Protein AF-A0A7W1PF15-F1 (afdb_monomer)

Sequence (115 aa):
MTSIVVRPASGGAVTITGPLAREIARAAGADLWVSGVRGQPGLEARAYAVRSVDGEPAVDGVLARDGDRIVLVTPAGRRTITQPLQALRGMIGARVWLVGPLDGTIASYGVLREP

Secondary structure (DSSP, 8-state):
---EEE--TTSS-EEEESTTHHHHHH-TTEEEEEEEEE-SSSEEEEEEEEEEETTEEEEEEEEEEETTEEEEEETTEEEEESB--HHHHTTTT-EEEEES-TTSB--EEEEEE--

Solvent-accessible surface area (backbone atoms only — not comparable to full-atom values): 6482 Å² total; per-residue (Å²): 138,66,75,44,79,44,71,52,95,90,58,65,79,44,34,32,28,58,85,48,25,63,34,57,64,54,43,72,70,44,45,68,50,75,45,59,51,83,54,90,90,26,34,36,44,75,45,70,48,51,51,23,44,83,86,41,65,31,51,45,28,33,32,38,76,56,88,95,42,48,25,38,42,34,98,94,43,78,41,64,38,70,52,68,56,77,72,59,72,81,33,54,57,13,28,32,39,37,27,58,48,48,81,38,67,62,74,46,72,50,66,40,37,76,94

Foldseek 3Di:
DAWDWDADPVGDTAIEDEPLNQLVVQLPQFDKDFDADADPPHGDTPDMFTQDGVPAGKGKAAWADDPPWIWGQDPVGTHTQCDDDPVSVQQHRWIKMFGDDSNDDTPDMTTSGGD

pLDDT: mean 89.63, std 9.19, range [53.0, 97.88]

Nearest PDB structures (foldseek):
  5oaf-assembly1_D  TM=6.135E-01  e=1.386E+00  Homo sapiens
  7x0q-assembly1_A  TM=6.877E-01  e=2.921E+00  Acetivibrio thermocellus
  7x0q-assembly1_B  TM=6.134E-01  e=2.071E+00  Acetivibrio thermocellus
  7dm0-assembly1_B  TM=2.471E-01  e=7.308E+00  Staphylococcus aureus

Radius of gyration: 14.92 Å; Cα contacts (8 Å, |Δi|>4): 241; chains: 1; bounding box: 34×26×46 Å

Structure (mmCIF, N/CA/C/O backbone):
data_AF-A0A7W1PF15-F1
#
_entry.id   AF-A0A7W1PF15-F1
#
loop_
_atom_site.group_PDB
_atom_site.id
_atom_site.type_symbol
_atom_site.label_atom_id
_atom_site.label_alt_id
_atom_site.label_comp_id
_atom_site.label_asym_id
_atom_site.label_entity_id
_atom_site.label_seq_id
_atom_site.pdbx_PDB_ins_code
_atom_site.Cartn_x
_atom_site.Cartn_y
_atom_site.Cartn_z
_atom_site.occupancy
_atom_site.B_iso_or_equiv
_atom_site.auth_seq_id
_atom_site.auth_comp_id
_atom_site.auth_asym_id
_atom_site.auth_atom_id
_atom_site.pdbx_PDB_model_num
ATOM 1 N N . MET A 1 1 ? 14.626 -16.765 -8.141 1.00 53.00 1 MET A N 1
ATOM 2 C CA . MET A 1 1 ? 14.628 -15.369 -8.627 1.00 53.00 1 MET A CA 1
ATOM 3 C C . MET A 1 1 ? 13.206 -15.038 -9.053 1.00 53.00 1 MET A C 1
ATOM 5 O O . MET A 1 1 ? 12.712 -15.690 -9.962 1.00 53.00 1 MET A O 1
ATOM 9 N N . THR A 1 2 ? 12.507 -14.147 -8.345 1.00 58.66 2 THR A N 1
ATOM 10 C CA . THR A 1 2 ? 11.113 -13.789 -8.671 1.00 58.66 2 THR A CA 1
ATOM 11 C C . THR A 1 2 ? 11.120 -12.623 -9.651 1.00 58.66 2 THR A C 1
ATOM 13 O O . THR A 1 2 ? 11.750 -11.605 -9.381 1.00 58.66 2 THR A O 1
ATOM 16 N N . SER A 1 3 ? 10.444 -12.787 -10.784 1.00 55.47 3 SER A N 1
ATOM 17 C CA . SER A 1 3 ? 10.338 -11.797 -11.854 1.00 55.47 3 SER A CA 1
ATOM 18 C C . SER A 1 3 ? 8.861 -11.574 -12.147 1.00 55.47 3 SER A C 1
ATOM 20 O O . SER A 1 3 ? 8.123 -12.548 -12.291 1.00 55.47 3 SER A O 1
ATOM 22 N N . ILE A 1 4 ? 8.428 -10.317 -12.219 1.00 71.06 4 ILE A N 1
ATOM 23 C CA . ILE A 1 4 ? 7.030 -9.959 -12.494 1.00 71.06 4 ILE A CA 1
ATOM 24 C C . ILE A 1 4 ? 6.983 -9.141 -13.760 1.00 71.06 4 ILE A C 1
ATOM 26 O O . ILE A 1 4 ? 7.766 -8.210 -13.921 1.00 71.06 4 ILE A O 1
ATOM 30 N N . VAL A 1 5 ? 6.039 -9.464 -14.632 1.00 69.25 5 VAL A N 1
ATOM 31 C CA . VAL A 1 5 ? 5.759 -8.660 -15.813 1.00 69.25 5 VAL A CA 1
ATOM 32 C C . VAL A 1 5 ? 4.619 -7.707 -15.487 1.00 69.25 5 VAL A C 1
ATOM 34 O O . VAL A 1 5 ? 3.490 -8.137 -15.274 1.00 69.25 5 VAL A O 1
ATOM 37 N N . VAL A 1 6 ? 4.918 -6.413 -15.470 1.00 69.81 6 VAL A N 1
ATOM 38 C CA . VAL A 1 6 ? 3.913 -5.350 -15.393 1.00 69.81 6 VAL A CA 1
ATOM 39 C C . VAL A 1 6 ? 3.672 -4.827 -16.805 1.00 69.81 6 VAL A C 1
ATOM 41 O O . VAL A 1 6 ? 4.610 -4.720 -17.596 1.00 69.81 6 VAL A O 1
ATOM 44 N N . ARG A 1 7 ? 2.421 -4.508 -17.141 1.00 71.94 7 ARG A N 1
ATOM 45 C CA . ARG A 1 7 ? 2.067 -3.841 -18.401 1.00 71.94 7 ARG A CA 1
ATOM 46 C C . ARG A 1 7 ? 1.725 -2.382 -18.107 1.00 71.94 7 ARG A C 1
ATOM 48 O O . ARG A 1 7 ? 0.637 -2.125 -17.600 1.00 71.94 7 ARG A O 1
ATOM 55 N N . PRO A 1 8 ? 2.637 -1.430 -18.366 1.00 67.94 8 PRO A N 1
ATOM 56 C CA . PRO A 1 8 ? 2.346 -0.017 -18.182 1.00 67.94 8 PRO A CA 1
ATOM 57 C C . PRO A 1 8 ? 1.254 0.446 -19.149 1.00 67.94 8 PRO A C 1
ATOM 59 O O . PRO A 1 8 ? 1.120 -0.089 -20.250 1.00 67.94 8 PRO A O 1
ATOM 62 N N . ALA A 1 9 ? 0.543 1.512 -18.780 1.00 69.62 9 ALA A N 1
ATOM 63 C CA . ALA A 1 9 ? -0.470 2.132 -19.638 1.00 69.62 9 ALA A CA 1
ATOM 64 C C . ALA A 1 9 ? 0.089 2.603 -20.996 1.00 69.62 9 ALA A C 1
ATOM 66 O O . ALA A 1 9 ? -0.634 2.635 -21.985 1.00 69.62 9 ALA A O 1
ATOM 67 N N . SER A 1 10 ? 1.388 2.916 -21.069 1.00 72.38 10 SER A N 1
ATOM 68 C CA . SER A 1 10 ? 2.081 3.275 -22.314 1.00 72.38 10 SER A CA 1
ATOM 69 C C . SER A 1 10 ? 2.362 2.086 -23.247 1.00 72.38 10 SER A C 1
ATOM 71 O O . SER A 1 10 ? 2.944 2.281 -24.311 1.00 72.38 10 SER A O 1
ATOM 73 N N . GLY A 1 11 ? 1.995 0.861 -22.856 1.00 68.31 11 GLY A N 1
ATOM 74 C CA . GLY A 1 11 ? 2.257 -0.364 -23.607 1.00 68.31 11 GLY A CA 1
ATOM 75 C C . GLY A 1 11 ? 3.615 -1.009 -23.299 1.00 68.31 11 GLY A C 1
ATOM 76 O O . GLY A 1 11 ? 4.487 -0.424 -22.655 1.00 68.31 11 GLY A O 1
ATOM 77 N N . GLY A 1 12 ? 3.779 -2.250 -23.769 1.00 72.31 12 GLY A N 1
ATOM 78 C CA . GLY A 1 12 ? 4.958 -3.086 -23.521 1.00 72.31 12 GLY A CA 1
ATOM 79 C C . GLY A 1 12 ? 4.921 -3.827 -22.179 1.00 72.31 12 GLY A C 1
ATOM 80 O O . GLY A 1 12 ? 4.189 -3.476 -21.261 1.00 72.31 12 GLY A O 1
ATOM 81 N N . ALA A 1 13 ? 5.696 -4.902 -22.075 1.00 76.94 13 ALA A N 1
ATOM 82 C CA . ALA A 1 13 ? 5.914 -5.628 -20.829 1.00 76.94 13 ALA A CA 1
ATOM 83 C C . ALA A 1 13 ? 7.199 -5.108 -20.173 1.00 76.94 13 ALA A C 1
ATOM 85 O O . ALA A 1 13 ? 8.252 -5.102 -20.808 1.00 76.94 13 ALA A O 1
ATOM 86 N N . VAL A 1 14 ? 7.124 -4.681 -18.912 1.00 83.06 14 VAL A N 1
ATOM 87 C CA . VAL A 1 14 ? 8.297 -4.326 -18.106 1.00 83.06 14 VAL A CA 1
ATOM 88 C C . VAL A 1 14 ? 8.485 -5.384 -17.035 1.00 83.06 14 VAL A C 1
ATOM 90 O O . VAL A 1 14 ? 7.605 -5.614 -16.206 1.00 83.06 14 VAL A O 1
ATOM 93 N N . THR A 1 15 ? 9.655 -6.010 -17.044 1.00 89.31 15 THR A N 1
ATOM 94 C CA . THR A 1 15 ? 10.059 -6.934 -15.992 1.00 89.31 15 THR A CA 1
ATOM 95 C C . THR A 1 15 ? 10.496 -6.153 -14.757 1.00 89.31 15 THR A C 1
ATOM 97 O O . THR A 1 15 ? 11.423 -5.352 -14.836 1.00 89.31 15 THR A O 1
ATOM 100 N N . ILE A 1 16 ? 9.855 -6.389 -13.615 1.00 90.56 16 ILE A N 1
ATOM 101 C CA . ILE A 1 16 ? 10.258 -5.855 -12.313 1.00 90.56 16 ILE A CA 1
ATOM 102 C C . ILE A 1 16 ? 11.212 -6.838 -11.641 1.00 90.56 16 ILE A C 1
ATOM 104 O O . ILE A 1 16 ? 10.905 -8.027 -11.506 1.00 90.56 16 ILE A O 1
ATOM 108 N N . THR A 1 17 ? 12.359 -6.329 -11.202 1.00 90.94 17 THR A N 1
ATOM 109 C CA . THR A 1 17 ? 13.407 -7.093 -10.519 1.00 90.94 17 THR A CA 1
ATOM 110 C C . THR A 1 17 ? 13.772 -6.460 -9.173 1.00 90.94 17 THR A C 1
ATOM 112 O O . THR A 1 17 ? 13.275 -5.393 -8.802 1.00 90.94 17 THR A O 1
ATOM 115 N N . GLY A 1 18 ? 14.646 -7.136 -8.426 1.00 89.00 18 GLY A N 1
ATOM 116 C CA . GLY A 1 18 ? 15.150 -6.675 -7.134 1.00 89.00 18 GLY A CA 1
ATOM 117 C C . GLY A 1 18 ? 14.325 -7.158 -5.932 1.00 89.00 18 GLY A C 1
ATOM 118 O O . GLY A 1 18 ? 13.371 -7.926 -6.091 1.00 89.00 18 GLY A O 1
ATOM 119 N N . PRO A 1 19 ? 14.688 -6.728 -4.711 1.00 90.06 19 PRO A N 1
ATOM 120 C CA . PRO A 1 19 ? 14.092 -7.231 -3.469 1.00 90.06 19 PRO A CA 1
ATOM 121 C C . PRO A 1 19 ? 12.583 -6.983 -3.353 1.00 90.06 19 PRO A C 1
ATOM 123 O O . PRO A 1 19 ? 11.861 -7.799 -2.786 1.00 90.06 19 PRO A O 1
ATOM 126 N N . LEU A 1 20 ? 12.094 -5.881 -3.933 1.00 92.50 20 LEU A N 1
ATOM 127 C CA . LEU A 1 20 ? 10.681 -5.500 -3.873 1.00 92.50 20 LEU A CA 1
ATOM 128 C C . LEU A 1 20 ? 9.798 -6.279 -4.848 1.00 92.50 20 LEU A C 1
ATOM 130 O O . LEU A 1 20 ? 8.578 -6.223 -4.716 1.00 92.50 20 LEU A O 1
ATOM 134 N N . ALA A 1 21 ? 10.379 -7.032 -5.791 1.00 91.06 21 ALA A N 1
ATOM 135 C CA . ALA A 1 21 ? 9.599 -7.796 -6.757 1.00 91.06 21 ALA A CA 1
ATOM 136 C C . ALA A 1 21 ? 8.607 -8.720 -6.036 1.00 91.06 21 ALA A C 1
ATOM 138 O O . ALA A 1 21 ? 7.418 -8.673 -6.310 1.00 91.06 21 ALA A O 1
ATOM 139 N N . ARG A 1 22 ? 9.037 -9.488 -5.027 1.00 90.38 22 ARG A N 1
ATOM 140 C CA . ARG A 1 22 ? 8.131 -10.417 -4.328 1.00 90.38 22 ARG A CA 1
ATOM 141 C C . ARG A 1 22 ? 6.962 -9.720 -3.618 1.00 90.38 22 ARG A C 1
ATOM 143 O O . ARG A 1 22 ? 5.866 -10.271 -3.628 1.00 90.38 22 ARG A O 1
ATOM 150 N N . GLU A 1 23 ? 7.176 -8.545 -3.026 1.00 93.06 23 GLU A N 1
ATOM 151 C CA . GLU A 1 23 ? 6.080 -7.768 -2.425 1.00 93.06 23 GLU A CA 1
ATOM 152 C C . GLU A 1 23 ? 5.112 -7.254 -3.497 1.00 93.06 23 GLU A C 1
ATOM 154 O O . GLU A 1 23 ? 3.903 -7.398 -3.352 1.00 93.06 23 GLU A O 1
ATOM 159 N N . ILE A 1 24 ? 5.637 -6.724 -4.607 1.00 92.44 24 ILE A N 1
ATOM 160 C CA . ILE A 1 24 ? 4.834 -6.227 -5.734 1.00 92.44 24 ILE A CA 1
ATOM 161 C C . ILE A 1 24 ? 3.970 -7.351 -6.331 1.00 92.44 24 ILE A C 1
ATOM 163 O O . ILE A 1 24 ? 2.828 -7.108 -6.703 1.00 92.44 24 ILE A O 1
ATOM 167 N N . ALA A 1 25 ? 4.452 -8.601 -6.352 1.00 90.69 25 ALA A N 1
ATOM 168 C CA . ALA A 1 25 ? 3.662 -9.757 -6.811 1.00 90.69 25 ALA A CA 1
ATOM 169 C C . ALA A 1 25 ? 2.426 -10.018 -5.949 1.00 90.69 25 ALA A C 1
ATOM 171 O O . ALA A 1 25 ? 1.432 -10.535 -6.452 1.00 90.69 25 ALA A O 1
ATOM 172 N N . ARG A 1 26 ? 2.493 -9.700 -4.651 1.00 93.12 26 ARG A N 1
ATOM 173 C CA . ARG A 1 26 ? 1.375 -9.885 -3.717 1.00 93.12 26 ARG A CA 1
ATOM 174 C C . ARG A 1 26 ? 0.290 -8.820 -3.900 1.00 93.12 26 ARG A C 1
ATOM 176 O O . ARG A 1 26 ? -0.814 -8.997 -3.401 1.00 93.12 26 ARG A O 1
ATOM 183 N N . ALA A 1 27 ? 0.574 -7.754 -4.646 1.00 90.19 27 ALA A N 1
ATOM 184 C CA . ALA A 1 27 ? -0.374 -6.701 -4.992 1.00 90.19 27 ALA A CA 1
ATOM 185 C C . ALA A 1 27 ? -1.179 -7.021 -6.270 1.00 90.19 27 ALA A C 1
ATOM 187 O O . ALA A 1 27 ? -1.453 -6.135 -7.076 1.00 90.19 27 ALA A O 1
ATOM 188 N N . ALA A 1 28 ? -1.522 -8.290 -6.506 1.00 81.06 28 ALA A N 1
ATOM 189 C CA . ALA A 1 28 ? -2.359 -8.660 -7.646 1.00 81.06 28 ALA A CA 1
ATOM 190 C C . ALA A 1 28 ? -3.726 -7.952 -7.562 1.00 81.06 28 ALA A C 1
ATOM 192 O O . ALA A 1 28 ? -4.300 -7.858 -6.481 1.00 81.06 28 ALA A O 1
ATOM 193 N N . GLY A 1 29 ? -4.224 -7.441 -8.694 1.00 84.56 29 GLY A N 1
ATOM 194 C CA . GLY A 1 29 ? -5.455 -6.633 -8.746 1.00 84.56 29 GLY A CA 1
ATOM 195 C C . GLY A 1 29 ? -5.269 -5.157 -8.363 1.00 84.56 29 GLY A C 1
ATOM 196 O O . GLY A 1 29 ? -6.218 -4.380 -8.441 1.00 84.56 29 GLY A O 1
ATOM 197 N N . ALA A 1 30 ? -4.054 -4.751 -7.980 1.00 92.88 30 ALA A N 1
ATOM 198 C CA . ALA A 1 30 ? -3.748 -3.376 -7.615 1.00 92.88 30 ALA A CA 1
ATOM 199 C C . ALA A 1 30 ? -3.141 -2.569 -8.771 1.00 92.88 30 ALA A C 1
ATOM 201 O O . ALA A 1 30 ? -2.262 -3.048 -9.494 1.00 92.88 30 ALA A O 1
ATOM 202 N N . ASP A 1 31 ? -3.518 -1.296 -8.852 1.00 92.75 31 ASP A N 1
ATOM 203 C CA . ASP A 1 31 ? -2.784 -0.292 -9.611 1.00 92.75 31 ASP A CA 1
ATOM 204 C C . ASP A 1 31 ? -1.660 0.279 -8.748 1.00 92.75 31 ASP A C 1
ATOM 206 O O . ASP A 1 31 ? -1.871 0.773 -7.634 1.00 92.75 31 ASP A O 1
ATOM 210 N N . LEU A 1 32 ? -0.443 0.243 -9.284 1.00 92.25 32 LEU A N 1
ATOM 211 C CA . LEU A 1 32 ? 0.770 0.587 -8.553 1.00 92.25 32 LEU A CA 1
ATOM 212 C C . LEU A 1 32 ? 1.535 1.705 -9.251 1.00 92.25 32 LEU A C 1
ATOM 214 O O . LEU A 1 32 ? 1.719 1.694 -10.469 1.00 92.25 32 LEU A O 1
ATOM 218 N N . TRP A 1 33 ? 2.091 2.616 -8.459 1.00 91.75 33 TRP A N 1
ATOM 219 C CA . TRP A 1 33 ? 3.247 3.395 -8.884 1.00 91.75 33 TRP A CA 1
ATOM 220 C C . TRP A 1 33 ? 4.505 2.619 -8.510 1.00 91.75 33 TRP A C 1
ATOM 222 O O . TRP A 1 33 ? 4.698 2.318 -7.337 1.00 91.75 33 TRP A O 1
ATOM 232 N N . VAL A 1 34 ? 5.387 2.336 -9.469 1.00 92.81 34 VAL A N 1
ATOM 233 C CA . VAL A 1 34 ? 6.699 1.723 -9.207 1.00 92.81 34 VAL A CA 1
ATOM 234 C C . VAL A 1 34 ? 7.789 2.670 -9.693 1.00 92.81 34 VAL A C 1
ATOM 236 O O . VAL A 1 34 ? 7.742 3.149 -10.823 1.00 92.81 34 VAL A O 1
ATOM 239 N N . SER A 1 35 ? 8.776 2.945 -8.845 1.00 92.50 35 SER A N 1
ATOM 240 C CA . SER A 1 35 ? 9.967 3.712 -9.203 1.00 92.50 35 SER A CA 1
ATOM 241 C C . SER A 1 35 ? 11.226 2.895 -8.935 1.00 92.50 35 SER A C 1
ATOM 243 O O . SER A 1 35 ? 11.293 2.054 -8.034 1.00 92.50 35 SER A O 1
ATOM 245 N N . GLY A 1 36 ? 12.241 3.102 -9.764 1.00 93.56 36 GLY A N 1
ATOM 246 C CA . GLY A 1 36 ? 13.422 2.261 -9.747 1.00 93.56 36 GLY A CA 1
ATOM 247 C C . GLY A 1 36 ? 14.464 2.689 -10.759 1.00 93.56 36 GLY A C 1
ATOM 248 O O . GLY A 1 36 ? 14.316 3.708 -11.435 1.00 93.56 36 GLY A O 1
ATOM 249 N N . VAL A 1 37 ? 15.516 1.886 -10.860 1.00 93.12 37 VAL A N 1
ATOM 250 C CA . VAL A 1 37 ? 16.578 2.084 -11.847 1.00 93.12 37 VAL A CA 1
ATOM 251 C C . VAL A 1 37 ? 16.317 1.149 -13.017 1.00 93.12 37 VAL A C 1
ATOM 253 O O . VAL A 1 37 ? 16.064 -0.043 -12.834 1.00 93.12 37 VAL A O 1
ATOM 256 N N . ARG A 1 38 ? 16.358 1.687 -14.236 1.00 88.88 38 ARG A N 1
ATOM 257 C CA . ARG A 1 38 ? 16.239 0.872 -15.444 1.00 88.88 38 ARG A CA 1
ATOM 258 C C . ARG A 1 38 ? 17.554 0.124 -15.666 1.00 88.88 38 ARG A C 1
ATOM 260 O O . ARG A 1 38 ? 18.606 0.748 -15.743 1.00 88.88 38 ARG A O 1
ATOM 267 N N . GLY A 1 39 ? 17.479 -1.195 -15.774 1.00 79.31 39 GLY A N 1
ATOM 268 C CA . GLY A 1 39 ? 18.593 -2.085 -16.082 1.00 79.31 39 GLY A CA 1
ATOM 269 C C . GLY A 1 39 ? 18.228 -3.087 -17.178 1.00 79.31 39 GLY A C 1
ATOM 270 O O . GLY A 1 39 ? 17.146 -3.052 -17.760 1.00 79.31 39 GLY A O 1
ATOM 271 N N . GLN A 1 40 ? 19.142 -4.004 -17.472 1.00 76.06 40 GLN A N 1
ATOM 272 C CA . GLN A 1 40 ? 18.884 -5.157 -18.339 1.00 76.06 40 GLN A CA 1
ATOM 273 C C . GLN A 1 40 ? 18.600 -6.374 -17.438 1.00 76.06 40 GLN A C 1
ATOM 275 O O . GLN A 1 40 ? 19.412 -6.632 -16.550 1.00 76.06 40 GLN A O 1
ATOM 280 N N . PRO A 1 41 ? 17.486 -7.121 -17.597 1.00 73.06 41 PRO A N 1
ATOM 281 C CA . PRO A 1 41 ? 16.423 -7.012 -18.606 1.00 73.06 41 PRO A CA 1
ATOM 282 C C . PRO A 1 41 ? 15.156 -6.256 -18.124 1.00 73.06 41 PRO A C 1
ATOM 284 O O . PRO A 1 41 ? 14.059 -6.537 -18.605 1.00 73.06 41 PRO A O 1
ATOM 287 N N . GLY A 1 42 ? 15.243 -5.349 -17.143 1.00 86.88 42 GLY A N 1
ATOM 288 C CA . GLY A 1 42 ? 14.044 -4.807 -16.488 1.00 86.88 42 GLY A CA 1
ATOM 289 C C . GLY A 1 42 ? 14.246 -3.561 -15.622 1.00 86.88 42 GLY A C 1
ATOM 290 O O . GLY A 1 42 ? 15.278 -2.902 -15.666 1.00 86.88 42 GLY A O 1
ATOM 291 N N . LEU A 1 43 ? 13.236 -3.219 -14.827 1.00 9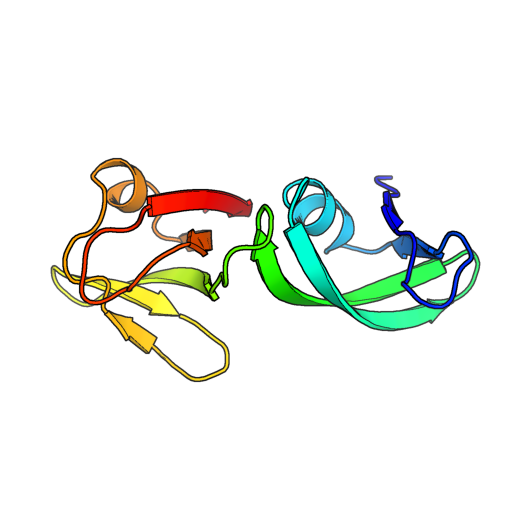1.06 43 LEU A N 1
ATOM 292 C CA . LEU A 1 43 ? 13.294 -2.157 -13.825 1.00 91.06 43 LEU A CA 1
ATOM 293 C C . LEU A 1 43 ? 13.592 -2.777 -12.454 1.00 91.06 43 LEU A C 1
ATOM 295 O O . LEU A 1 43 ? 12.767 -3.517 -11.916 1.00 91.06 43 LEU A O 1
ATOM 299 N N . GLU A 1 44 ? 14.739 -2.444 -11.865 1.00 93.12 44 GLU A N 1
ATOM 300 C CA . GLU A 1 44 ? 15.020 -2.796 -10.473 1.00 93.12 44 GLU A CA 1
ATOM 301 C C . GLU A 1 44 ? 14.232 -1.848 -9.561 1.00 93.12 44 GLU A C 1
ATOM 303 O O . GLU A 1 44 ? 14.548 -0.657 -9.459 1.00 93.12 44 GLU A O 1
ATOM 308 N N . ALA A 1 45 ? 13.179 -2.362 -8.921 1.00 93.56 45 ALA A N 1
ATOM 309 C CA . ALA A 1 45 ? 12.288 -1.556 -8.094 1.00 93.56 45 ALA A CA 1
ATOM 310 C C . ALA A 1 45 ? 12.995 -1.076 -6.817 1.00 93.56 45 ALA A C 1
ATOM 312 O O . ALA A 1 45 ? 13.529 -1.870 -6.040 1.00 93.56 45 ALA A O 1
ATOM 313 N N . ARG A 1 46 ? 12.955 0.240 -6.586 1.00 94.12 46 ARG A N 1
ATOM 314 C CA . ARG A 1 46 ? 13.484 0.907 -5.384 1.00 94.12 46 ARG A CA 1
ATOM 315 C C . ARG A 1 46 ? 12.375 1.353 -4.442 1.00 94.12 46 ARG A C 1
ATOM 317 O O . ARG A 1 46 ? 12.569 1.341 -3.232 1.00 94.12 46 ARG A O 1
ATOM 324 N N . ALA A 1 47 ? 11.220 1.711 -4.991 1.00 92.94 47 ALA A N 1
ATOM 325 C CA . ALA A 1 47 ? 10.024 2.016 -4.230 1.00 92.94 47 ALA A CA 1
ATOM 326 C C . ALA A 1 47 ? 8.778 1.678 -5.049 1.00 92.94 47 ALA A C 1
ATOM 328 O O . ALA A 1 47 ? 8.800 1.631 -6.280 1.00 92.94 47 ALA A O 1
ATOM 329 N N . TYR A 1 48 ? 7.677 1.451 -4.348 1.00 94.50 48 TYR A N 1
ATOM 330 C CA . TYR A 1 48 ? 6.360 1.368 -4.954 1.00 94.50 48 TYR A CA 1
ATOM 331 C C . TYR A 1 48 ? 5.307 1.874 -3.970 1.00 94.50 48 TYR A C 1
ATOM 333 O O . TYR A 1 48 ? 5.554 1.875 -2.760 1.00 94.50 48 TYR A O 1
ATOM 341 N N . ALA A 1 49 ? 4.161 2.285 -4.499 1.00 95.25 49 ALA A N 1
ATOM 342 C CA . ALA A 1 49 ? 2.977 2.671 -3.743 1.00 95.25 49 ALA A CA 1
ATOM 343 C C . ALA A 1 49 ? 1.729 2.116 -4.433 1.00 95.25 49 ALA A C 1
ATOM 345 O O . ALA A 1 49 ? 1.655 2.102 -5.666 1.00 95.25 49 ALA A O 1
ATOM 346 N N . VAL A 1 50 ? 0.760 1.671 -3.639 1.00 95.62 50 VAL A N 1
ATOM 347 C CA . VAL A 1 50 ? -0.547 1.235 -4.133 1.00 95.62 50 VAL A CA 1
ATOM 348 C C . VAL A 1 50 ? -1.431 2.463 -4.301 1.00 95.62 50 VAL A C 1
ATOM 350 O O . VAL A 1 50 ? -1.526 3.285 -3.393 1.00 95.62 50 VAL A O 1
ATOM 353 N N . ARG A 1 51 ? -2.057 2.611 -5.472 1.00 94.44 51 ARG A N 1
ATOM 354 C CA . ARG A 1 51 ? -2.973 3.725 -5.765 1.00 94.44 51 ARG A CA 1
ATOM 355 C C . ARG A 1 51 ? -4.432 3.306 -5.653 1.00 94.44 51 ARG A C 1
ATOM 357 O O . ARG A 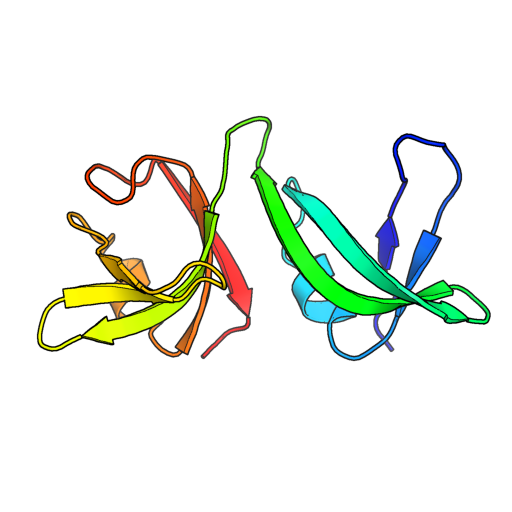1 51 ? -5.231 4.028 -5.061 1.00 94.44 51 ARG A O 1
ATOM 364 N N . SER A 1 52 ? -4.752 2.149 -6.213 1.00 94.81 52 SER A N 1
ATOM 365 C CA . SER A 1 52 ? -6.093 1.570 -6.209 1.00 94.81 52 SER A CA 1
ATOM 366 C C . SER A 1 52 ? -6.021 0.051 -6.204 1.00 94.81 52 SER A C 1
ATOM 368 O O . SER A 1 52 ? -5.008 -0.528 -6.596 1.00 94.81 52 SER A O 1
ATOM 370 N N . VAL A 1 53 ? -7.094 -0.589 -5.752 1.00 94.69 53 VAL A N 1
ATOM 371 C CA . VAL A 1 53 ? -7.319 -2.035 -5.864 1.00 94.69 53 VAL A CA 1
ATOM 372 C C . VAL A 1 53 ? -8.731 -2.229 -6.384 1.00 94.69 53 VAL A C 1
ATOM 374 O O . VAL A 1 53 ? -9.657 -1.622 -5.853 1.00 94.69 53 VAL A O 1
ATOM 377 N N . ASP A 1 54 ? -8.883 -3.012 -7.452 1.00 90.75 54 ASP A N 1
ATOM 378 C CA . ASP A 1 54 ? -10.175 -3.246 -8.113 1.00 90.75 54 ASP A CA 1
ATOM 379 C C . ASP A 1 54 ? -10.924 -1.944 -8.484 1.00 90.75 54 ASP A C 1
ATOM 381 O O . ASP A 1 54 ? -12.149 -1.872 -8.455 1.00 90.75 54 ASP A O 1
ATOM 385 N N . GLY A 1 55 ? -10.174 -0.891 -8.836 1.00 90.88 55 GLY A N 1
ATOM 386 C CA . GLY A 1 55 ? -10.707 0.428 -9.199 1.00 90.88 55 GLY A CA 1
ATOM 387 C C . GLY A 1 55 ? -11.017 1.358 -8.019 1.00 90.88 55 GLY A C 1
ATOM 388 O O . GLY A 1 55 ? -11.250 2.545 -8.238 1.00 90.88 55 GLY A O 1
ATOM 389 N N . GLU A 1 56 ? -10.952 0.868 -6.781 1.00 93.75 56 GLU A N 1
ATOM 390 C CA . GLU A 1 56 ? -11.210 1.661 -5.578 1.00 93.75 56 GLU A CA 1
ATOM 391 C C . GLU A 1 56 ? -9.919 2.277 -5.017 1.00 93.75 56 GLU A C 1
ATOM 393 O O . GLU A 1 56 ? -8.886 1.597 -4.971 1.00 93.75 56 GLU A O 1
ATOM 398 N N . PRO A 1 57 ? -9.932 3.543 -4.550 1.00 94.25 57 PRO A N 1
ATOM 399 C CA . PRO A 1 57 ? -8.765 4.167 -3.938 1.00 94.25 57 PRO A CA 1
ATOM 400 C C . PRO A 1 57 ? -8.250 3.376 -2.734 1.00 94.25 57 PRO A C 1
ATOM 402 O O . PRO A 1 57 ? -8.992 3.064 -1.799 1.00 94.25 57 PRO A O 1
ATOM 405 N N . ALA A 1 58 ? -6.947 3.112 -2.734 1.00 95.69 58 ALA A N 1
ATOM 406 C CA . ALA A 1 58 ? -6.278 2.374 -1.676 1.00 95.69 58 ALA A CA 1
ATOM 407 C C . ALA A 1 58 ? -5.159 3.206 -1.045 1.00 95.69 58 ALA A C 1
ATOM 409 O O . ALA A 1 58 ? -4.554 4.071 -1.677 1.00 95.69 58 ALA A O 1
ATOM 410 N N . VAL A 1 59 ? -4.868 2.920 0.221 1.00 95.88 59 VAL A N 1
ATOM 411 C CA . VAL A 1 59 ? -3.699 3.450 0.928 1.00 95.88 59 VAL A CA 1
ATOM 412 C C . VAL A 1 59 ? -2.843 2.277 1.369 1.00 95.88 59 VAL A C 1
ATOM 414 O O . VAL A 1 59 ? -3.342 1.367 2.030 1.00 95.88 59 VAL A O 1
ATOM 417 N N . ASP A 1 60 ? -1.550 2.310 1.048 1.00 96.12 60 ASP A N 1
ATOM 418 C CA . ASP A 1 60 ? -0.583 1.353 1.575 1.00 96.12 60 ASP A CA 1
ATOM 419 C C . ASP A 1 60 ? 0.334 1.949 2.642 1.00 96.12 60 ASP A C 1
ATOM 421 O O . ASP A 1 60 ? 0.598 3.152 2.698 1.00 96.12 60 ASP A O 1
ATOM 425 N N . GLY A 1 61 ? 0.816 1.077 3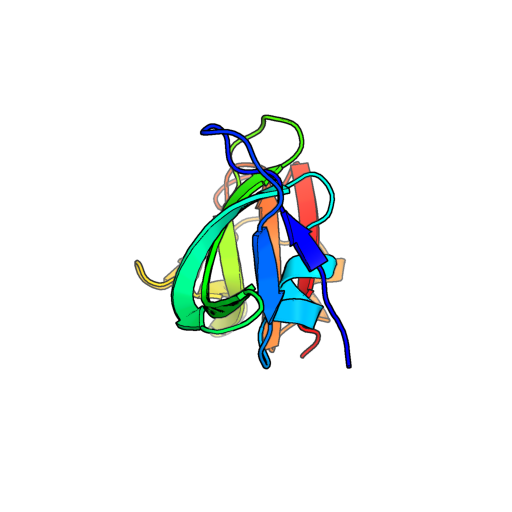.520 1.00 97.12 61 GLY A N 1
ATOM 426 C CA . GLY A 1 61 ? 1.735 1.449 4.581 1.00 97.12 61 GLY A CA 1
ATOM 427 C C . GLY A 1 61 ? 2.080 0.278 5.484 1.00 97.12 61 GLY A C 1
ATOM 428 O O . GLY A 1 61 ? 1.641 -0.853 5.273 1.00 97.12 61 GLY A O 1
ATOM 429 N N . VAL A 1 62 ? 2.895 0.552 6.497 1.00 97.88 62 VAL A N 1
ATOM 430 C CA . VAL A 1 62 ? 3.279 -0.438 7.507 1.00 97.88 62 VAL A CA 1
ATOM 431 C C . VAL A 1 62 ? 2.363 -0.302 8.713 1.00 97.88 62 VAL A C 1
ATOM 433 O O . VAL A 1 62 ? 2.208 0.795 9.252 1.00 97.88 62 VAL A O 1
ATOM 436 N N . LEU A 1 63 ? 1.761 -1.405 9.149 1.00 97.75 63 LEU A N 1
ATOM 437 C CA . LEU A 1 63 ? 0.983 -1.428 10.381 1.00 97.75 63 LEU A CA 1
ATOM 438 C C . LEU A 1 63 ? 1.918 -1.270 11.575 1.00 97.75 63 LEU A C 1
ATOM 440 O O . LEU A 1 63 ? 2.880 -2.019 11.737 1.00 97.75 63 LEU A O 1
ATOM 444 N N . ALA A 1 64 ? 1.610 -0.313 12.438 1.00 97.44 64 ALA A N 1
ATOM 445 C CA . ALA A 1 64 ? 2.324 -0.094 13.680 1.00 97.44 64 ALA A CA 1
ATOM 446 C C . ALA A 1 64 ? 1.341 0.046 14.839 1.00 97.44 64 ALA A C 1
ATOM 448 O O . ALA A 1 64 ? 0.163 0.371 14.664 1.00 97.44 64 ALA A O 1
ATOM 449 N N . ARG A 1 65 ? 1.855 -0.195 16.042 1.00 95.81 65 ARG A N 1
ATOM 450 C CA . ARG A 1 65 ? 1.130 0.048 17.281 1.00 95.81 65 ARG A CA 1
ATOM 451 C C . ARG A 1 65 ? 1.518 1.415 17.837 1.00 95.81 65 ARG A C 1
ATOM 453 O O . ARG A 1 65 ? 2.702 1.743 17.878 1.00 95.81 65 ARG A O 1
ATOM 460 N N . ASP A 1 66 ? 0.520 2.185 18.251 1.00 93.88 66 ASP A N 1
ATOM 461 C CA . ASP A 1 66 ? 0.673 3.471 18.932 1.00 93.88 66 ASP A CA 1
ATOM 462 C C . ASP A 1 66 ? -0.184 3.446 20.205 1.00 93.88 66 ASP A C 1
ATOM 464 O O . ASP A 1 66 ? -1.404 3.630 20.165 1.00 93.88 66 ASP A O 1
ATOM 468 N N . GLY A 1 67 ? 0.440 3.067 21.325 1.00 90.50 67 GLY A N 1
ATOM 469 C CA . GLY A 1 67 ? -0.269 2.703 22.554 1.00 90.50 67 GLY A CA 1
ATOM 470 C C . GLY A 1 67 ? -1.245 1.543 22.322 1.00 90.50 67 GLY A C 1
ATOM 471 O O . GLY A 1 67 ? -0.846 0.437 21.946 1.00 90.50 67 GLY A O 1
ATOM 472 N N . ASP A 1 68 ? -2.536 1.808 22.508 1.00 89.06 68 ASP A N 1
ATOM 473 C CA . ASP A 1 68 ? -3.619 0.846 22.253 1.00 89.06 68 ASP A CA 1
ATOM 474 C C . ASP A 1 68 ? -4.240 0.964 20.857 1.00 89.06 68 ASP A C 1
ATOM 476 O O . ASP A 1 68 ? -5.153 0.214 20.507 1.00 89.06 68 ASP A O 1
ATOM 480 N N . ARG A 1 69 ? -3.746 1.892 20.033 1.00 92.81 69 ARG A N 1
ATOM 481 C CA . ARG A 1 69 ? -4.241 2.118 18.675 1.00 92.81 69 ARG A CA 1
ATOM 482 C C . ARG A 1 69 ? -3.385 1.392 17.650 1.00 92.81 69 ARG A C 1
ATOM 484 O O . ARG A 1 69 ? -2.186 1.176 17.834 1.00 92.81 69 ARG A O 1
ATOM 491 N N . ILE A 1 70 ? -4.019 1.066 16.530 1.00 95.19 70 ILE A N 1
ATOM 492 C CA . ILE A 1 70 ? -3.326 0.648 15.314 1.00 95.19 70 ILE A CA 1
ATOM 493 C C . ILE A 1 70 ? -3.252 1.855 14.394 1.00 95.19 70 ILE A C 1
ATOM 495 O O . ILE A 1 70 ? -4.255 2.525 14.138 1.00 95.19 70 ILE A O 1
ATOM 499 N N . VAL A 1 71 ? -2.052 2.120 13.897 1.00 97.12 71 VAL A N 1
ATOM 500 C CA . VAL A 1 71 ? -1.791 3.176 12.926 1.00 97.12 71 VAL A CA 1
ATOM 501 C C . 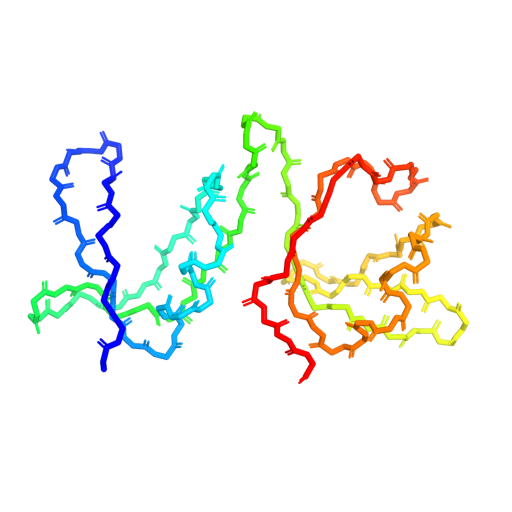VAL A 1 71 ? -1.191 2.569 11.667 1.00 97.12 71 VAL A C 1
ATOM 503 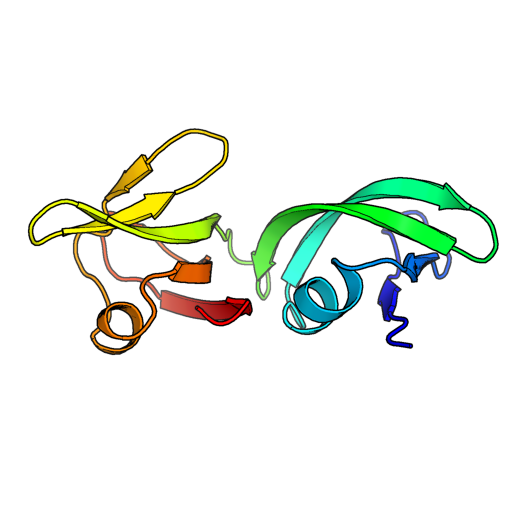O O . VAL A 1 71 ? -0.432 1.600 11.720 1.00 97.12 71 VAL A O 1
ATOM 506 N N . LEU A 1 72 ? -1.513 3.162 10.527 1.00 97.50 72 LEU A N 1
ATOM 507 C CA . LEU A 1 72 ? -0.839 2.912 9.268 1.00 97.50 72 LEU A CA 1
ATOM 508 C C . LEU A 1 72 ? 0.263 3.961 9.092 1.00 97.50 72 LEU A C 1
ATOM 510 O O . LEU A 1 72 ? -0.004 5.165 9.058 1.00 97.50 72 LEU A O 1
ATOM 514 N N . VAL A 1 73 ? 1.510 3.509 9.003 1.00 97.81 73 VAL A N 1
ATOM 515 C CA . VAL A 1 73 ? 2.668 4.363 8.733 1.00 97.81 73 VAL A CA 1
ATOM 516 C C . VAL A 1 73 ? 2.858 4.456 7.225 1.00 97.81 73 VAL A C 1
ATOM 518 O O . VAL A 1 73 ? 3.195 3.471 6.569 1.00 97.81 73 VAL A O 1
ATOM 521 N N . THR A 1 74 ? 2.642 5.652 6.689 1.00 95.25 74 THR A N 1
ATOM 522 C CA . THR A 1 74 ? 2.776 5.976 5.263 1.00 95.25 74 THR A CA 1
ATOM 523 C C . THR A 1 74 ? 3.922 6.975 5.059 1.00 95.25 74 THR A C 1
ATOM 525 O O . THR A 1 74 ? 4.350 7.609 6.029 1.00 95.25 74 THR A O 1
ATOM 528 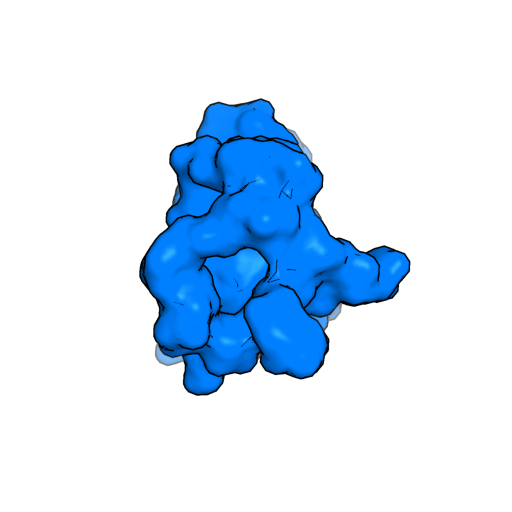N N . PRO A 1 75 ? 4.398 7.203 3.820 1.00 91.62 75 PRO A N 1
ATOM 529 C CA . PRO A 1 75 ? 5.364 8.270 3.542 1.00 91.62 75 PRO A CA 1
ATOM 530 C C . PRO A 1 75 ? 4.875 9.672 3.944 1.00 91.62 75 PRO A C 1
ATOM 532 O O . PRO A 1 75 ? 5.685 10.526 4.284 1.00 91.62 75 PRO A O 1
ATOM 535 N N . ALA A 1 76 ? 3.556 9.903 3.943 1.00 91.31 76 ALA A N 1
ATOM 536 C CA . ALA A 1 76 ? 2.944 11.162 4.372 1.00 91.31 76 ALA A CA 1
ATOM 537 C C . ALA A 1 76 ? 2.819 11.293 5.904 1.00 91.31 76 ALA A C 1
ATOM 539 O O . ALA A 1 76 ? 2.410 12.339 6.402 1.00 91.31 76 ALA A O 1
ATOM 540 N N . GLY A 1 77 ? 3.148 10.239 6.657 1.00 95.25 77 GLY A N 1
ATOM 541 C CA . GLY A 1 77 ? 3.070 10.202 8.113 1.00 95.25 77 GLY A CA 1
ATOM 542 C C . GLY A 1 77 ? 2.194 9.071 8.648 1.00 95.25 77 GLY A C 1
ATOM 543 O O . GLY A 1 77 ? 1.807 8.140 7.933 1.00 95.25 77 GLY A O 1
ATOM 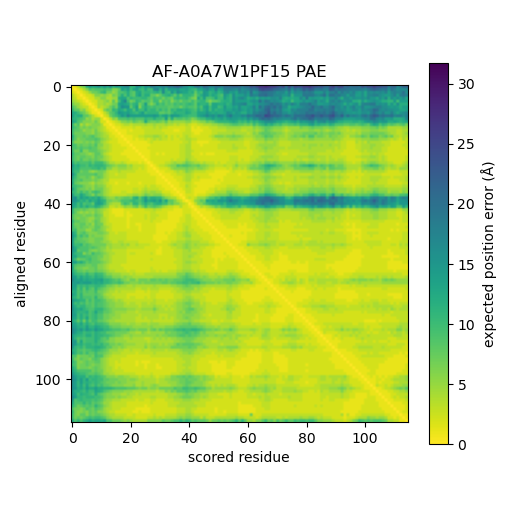544 N N . ARG A 1 78 ? 1.907 9.144 9.950 1.00 96.19 78 ARG A N 1
ATOM 545 C CA . ARG A 1 78 ? 1.097 8.159 10.676 1.00 96.19 78 ARG A CA 1
ATOM 546 C C . ARG A 1 78 ? -0.385 8.501 10.573 1.00 96.19 78 ARG A C 1
ATOM 548 O O . ARG A 1 78 ? -0.770 9.642 10.808 1.00 96.19 78 ARG A O 1
ATOM 555 N N . ARG A 1 79 ? -1.215 7.504 10.265 1.00 95.75 79 ARG A N 1
ATOM 556 C CA . ARG A 1 79 ? -2.674 7.644 10.186 1.00 95.75 79 ARG A CA 1
ATOM 557 C C . ARG A 1 79 ? -3.346 6.602 11.068 1.00 95.75 79 ARG A C 1
ATOM 559 O O . ARG A 1 79 ? -3.101 5.411 10.904 1.00 95.75 79 ARG A O 1
ATOM 566 N N . THR A 1 80 ? -4.180 7.039 12.001 1.00 95.50 80 THR A N 1
ATOM 567 C CA . THR A 1 80 ? -4.922 6.135 12.890 1.00 95.50 80 THR A CA 1
ATOM 568 C C . THR A 1 80 ? -5.972 5.354 12.113 1.00 95.50 80 THR A C 1
ATOM 570 O O . THR A 1 80 ? -6.678 5.934 11.293 1.00 95.50 80 THR A O 1
ATOM 573 N N . ILE A 1 81 ? -6.084 4.057 12.401 1.00 95.19 81 ILE A N 1
ATOM 574 C CA . ILE A 1 81 ? -7.200 3.223 11.956 1.00 95.19 81 ILE A CA 1
ATOM 575 C C . ILE A 1 81 ? -8.214 3.192 13.101 1.00 95.19 81 ILE A C 1
ATOM 577 O O . ILE A 1 81 ? -7.968 2.557 14.127 1.00 95.19 81 ILE A O 1
ATOM 581 N N . THR A 1 82 ? -9.328 3.908 12.956 1.00 93.44 82 THR A N 1
ATOM 582 C CA . THR A 1 82 ? -10.309 4.097 14.040 1.00 93.44 82 THR A CA 1
ATOM 583 C C . THR A 1 82 ? -11.090 2.815 14.333 1.00 93.44 82 THR A C 1
ATOM 585 O O . THR A 1 82 ? -11.384 2.524 15.492 1.00 93.44 82 THR A O 1
ATOM 588 N N . GLN A 1 83 ? -11.382 2.013 13.304 1.00 90.81 83 GLN A N 1
ATOM 589 C CA . GLN A 1 83 ? -12.096 0.738 13.423 1.00 90.81 83 GLN A CA 1
ATOM 590 C C . GLN A 1 83 ? -11.257 -0.409 12.832 1.00 90.81 83 GLN A C 1
ATOM 592 O O . GLN A 1 83 ? -11.553 -0.910 11.746 1.00 90.81 83 GLN A O 1
ATOM 597 N N . PRO A 1 84 ? -10.167 -0.830 13.502 1.00 87.19 84 PRO A N 1
ATOM 598 C CA . PRO A 1 84 ? -9.282 -1.843 12.947 1.00 87.19 84 PRO A CA 1
ATOM 599 C C . PRO A 1 84 ? -9.967 -3.212 12.933 1.00 87.19 84 PRO A C 1
ATOM 601 O O . PRO A 1 84 ? -10.448 -3.687 13.967 1.00 87.19 84 PRO A O 1
ATOM 604 N N . LEU A 1 85 ? -9.941 -3.879 11.776 1.00 89.19 85 LEU A N 1
ATOM 605 C CA . LEU A 1 85 ? -10.363 -5.275 11.660 1.00 89.19 85 LEU A CA 1
ATOM 606 C C . LEU A 1 85 ? -9.526 -6.136 12.615 1.00 89.19 85 LEU A C 1
ATOM 608 O O . LEU A 1 85 ? -8.321 -5.910 12.766 1.00 89.19 85 LEU A O 1
ATOM 612 N N . GLN A 1 86 ? -10.139 -7.148 13.235 1.00 88.81 86 GLN A N 1
ATOM 613 C CA . GLN A 1 86 ? -9.446 -8.013 14.199 1.00 88.81 86 GLN A CA 1
ATOM 614 C C . GLN A 1 86 ? -8.171 -8.626 13.600 1.00 88.81 86 GLN A C 1
ATOM 616 O O . GLN A 1 86 ? -7.147 -8.682 14.278 1.00 88.81 86 GLN A O 1
ATOM 621 N N . ALA A 1 87 ? -8.211 -8.992 12.315 1.00 89.25 87 ALA A N 1
ATOM 622 C CA . ALA A 1 87 ? -7.068 -9.529 11.587 1.00 89.25 87 ALA A CA 1
ATOM 623 C C . ALA A 1 87 ? -5.854 -8.579 11.572 1.00 89.25 87 ALA A C 1
ATOM 625 O O . ALA A 1 87 ? -4.725 -9.044 11.699 1.00 89.25 87 ALA A O 1
ATOM 626 N N . LEU A 1 88 ? -6.054 -7.252 11.498 1.00 90.88 88 LEU A N 1
ATOM 627 C CA . LEU A 1 88 ? -4.948 -6.281 11.461 1.00 90.88 88 LEU A CA 1
ATOM 628 C C . LEU A 1 88 ? -4.133 -6.262 12.764 1.00 90.88 88 LEU A C 1
ATOM 630 O O . LEU A 1 88 ? -2.951 -5.923 12.743 1.00 90.88 88 LEU A O 1
ATOM 634 N N . ARG A 1 89 ? -4.730 -6.658 13.898 1.00 89.06 89 ARG A N 1
ATOM 635 C CA . ARG A 1 89 ? -4.057 -6.668 15.210 1.00 89.06 89 ARG A CA 1
ATOM 636 C C . ARG A 1 89 ? -2.897 -7.656 15.276 1.00 89.06 89 ARG A C 1
ATOM 638 O O . ARG A 1 89 ? -1.919 -7.381 15.962 1.00 89.06 89 ARG A O 1
ATOM 645 N N . GLY A 1 90 ? -2.996 -8.776 14.561 1.00 90.69 90 GLY A N 1
ATOM 646 C CA . GLY A 1 90 ? -1.931 -9.779 14.470 1.00 90.69 90 GLY A CA 1
ATOM 647 C C . GLY A 1 90 ? -0.853 -9.449 13.435 1.00 90.69 90 GLY A C 1
ATOM 648 O O . GLY A 1 90 ? 0.084 -10.221 13.277 1.00 90.69 90 GLY A O 1
ATOM 649 N N . MET A 1 91 ? -0.984 -8.328 12.720 1.00 95.38 91 MET A N 1
ATOM 650 C CA . MET A 1 91 ? -0.143 -7.979 11.572 1.00 95.38 91 MET A CA 1
ATOM 651 C C . MET A 1 91 ? 0.708 -6.728 11.819 1.00 95.38 91 MET A C 1
ATOM 653 O O . MET A 1 91 ? 1.136 -6.071 10.876 1.00 95.38 91 MET A O 1
ATOM 657 N N . ILE A 1 92 ? 0.964 -6.366 13.078 1.00 96.31 92 ILE A N 1
ATOM 658 C CA . ILE A 1 92 ? 1.899 -5.277 13.398 1.00 96.31 92 ILE A CA 1
ATOM 659 C C . ILE A 1 92 ? 3.276 -5.602 12.801 1.00 96.31 92 ILE A C 1
ATOM 661 O O . ILE A 1 92 ? 3.781 -6.698 13.007 1.00 96.31 92 ILE A O 1
ATOM 665 N N . GLY A 1 93 ? 3.864 -4.661 12.059 1.00 97.06 93 GLY A N 1
ATOM 666 C CA . GLY A 1 93 ? 5.094 -4.846 11.275 1.00 97.06 93 GLY A CA 1
ATOM 667 C C . GLY A 1 93 ? 4.848 -5.177 9.798 1.00 97.06 93 GLY A C 1
ATOM 668 O O . GLY A 1 93 ? 5.688 -4.866 8.948 1.00 97.06 93 GLY A O 1
ATOM 669 N N . ALA A 1 94 ? 3.672 -5.714 9.460 1.00 97.50 94 ALA A N 1
ATOM 670 C CA . ALA A 1 94 ? 3.314 -6.030 8.084 1.00 97.50 94 ALA A CA 1
ATOM 671 C C . ALA A 1 94 ? 3.140 -4.760 7.246 1.00 97.50 94 ALA A C 1
ATOM 673 O O . ALA A 1 94 ? 2.617 -3.744 7.717 1.00 97.50 94 ALA A O 1
ATOM 674 N N . ARG A 1 95 ? 3.508 -4.840 5.964 1.00 97.38 95 ARG A N 1
ATOM 675 C CA . ARG A 1 95 ? 3.099 -3.847 4.967 1.00 97.38 95 ARG A CA 1
ATOM 676 C C . ARG A 1 95 ? 1.794 -4.309 4.335 1.00 97.38 95 ARG A C 1
ATOM 678 O O . ARG A 1 95 ? 1.726 -5.427 3.826 1.00 97.38 95 ARG A O 1
ATOM 685 N N . VAL A 1 96 ? 0.781 -3.455 4.347 1.00 96.88 96 VAL A N 1
ATOM 686 C CA . VAL A 1 96 ? -0.563 -3.757 3.841 1.00 96.88 96 VAL A CA 1
ATOM 687 C C . VAL A 1 96 ? -1.046 -2.651 2.919 1.00 96.88 96 VAL A C 1
ATOM 689 O O . VAL A 1 96 ? -0.559 -1.523 2.996 1.00 96.88 96 VAL A O 1
ATOM 692 N N . TRP A 1 97 ? -2.025 -2.971 2.083 1.00 96.56 97 TRP A N 1
ATOM 693 C CA . TRP A 1 97 ? -2.909 -1.985 1.471 1.00 96.56 97 TRP A CA 1
ATOM 694 C C . TRP A 1 97 ? -4.295 -2.091 2.104 1.00 96.56 97 TRP A C 1
ATOM 696 O O . TRP A 1 97 ? -4.710 -3.177 2.511 1.00 96.56 97 TRP A O 1
ATOM 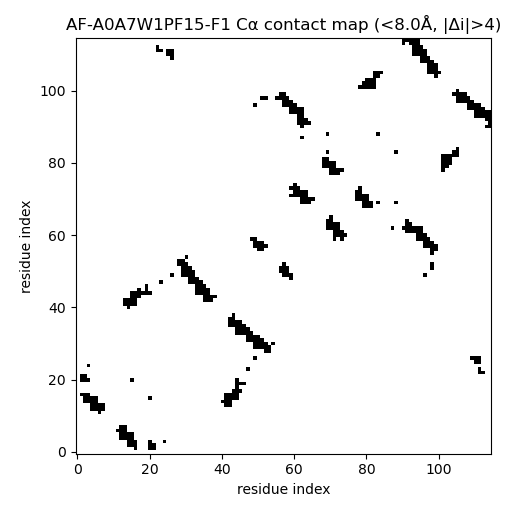706 N N . LEU A 1 98 ? -4.990 -0.959 2.201 1.00 96.19 98 LEU A N 1
ATOM 707 C CA . LEU A 1 98 ? -6.343 -0.834 2.737 1.00 96.19 98 LEU A CA 1
ATOM 708 C C . LEU A 1 98 ? -7.207 -0.061 1.740 1.00 96.19 98 LEU A C 1
ATOM 710 O O . LEU A 1 98 ? -6.777 0.982 1.245 1.00 96.19 98 LEU A O 1
ATOM 714 N N . VAL A 1 99 ? -8.423 -0.543 1.493 1.00 95.75 99 VAL A N 1
ATOM 715 C CA . VAL A 1 99 ? -9.469 0.175 0.754 1.00 95.75 99 VAL A CA 1
ATOM 716 C C . VAL A 1 99 ? -10.533 0.646 1.739 1.00 95.75 99 VAL A C 1
ATOM 718 O O . VAL A 1 99 ? -10.980 -0.110 2.606 1.00 95.75 99 VAL A O 1
ATOM 721 N N . GLY A 1 100 ? -10.954 1.899 1.586 1.00 92.75 100 GLY A N 1
ATOM 722 C CA . GLY A 1 100 ? -11.946 2.549 2.440 1.00 92.75 100 GLY A CA 1
ATOM 723 C C . GLY A 1 100 ? -11.356 3.548 3.449 1.00 92.75 100 GLY A C 1
ATOM 724 O O . GLY A 1 100 ? -10.135 3.715 3.549 1.00 92.75 100 GLY A O 1
ATOM 725 N N . PRO A 1 101 ? -12.225 4.263 4.182 1.00 92.31 101 PRO A N 1
ATOM 726 C C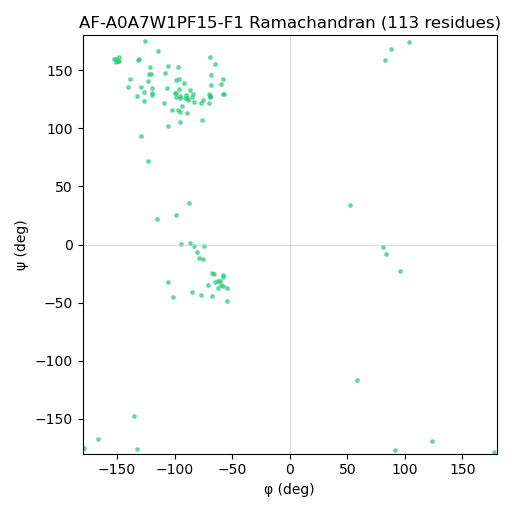A . PRO A 1 101 ? -11.825 5.318 5.110 1.00 92.31 101 PRO A CA 1
ATOM 727 C C . PRO A 1 101 ? -11.091 4.753 6.334 1.00 92.31 101 PRO A C 1
ATOM 729 O O . PRO A 1 101 ? -11.614 3.889 7.034 1.00 92.31 101 PRO A O 1
ATOM 732 N N . LEU A 1 102 ? -9.899 5.278 6.648 1.00 91.50 102 LEU A N 1
ATOM 733 C CA . LEU A 1 102 ? -9.153 4.880 7.858 1.00 91.50 102 LEU A CA 1
ATOM 734 C C . LEU A 1 102 ? -9.850 5.326 9.154 1.00 91.50 102 LEU A C 1
ATOM 736 O O . LEU A 1 102 ? -9.650 4.729 10.210 1.00 91.50 102 LEU A O 1
ATOM 740 N N . ASP A 1 103 ? -10.671 6.369 9.071 1.00 92.06 103 ASP A N 1
ATOM 741 C CA . ASP A 1 103 ? -11.532 6.870 10.137 1.00 92.06 103 ASP A CA 1
ATOM 742 C C . ASP A 1 103 ? -12.905 6.178 10.196 1.00 92.06 103 ASP A C 1
ATOM 744 O O . ASP A 1 103 ? -13.702 6.485 11.082 1.00 92.06 103 ASP A O 1
ATOM 748 N N . GLY A 1 104 ? -13.155 5.204 9.319 1.00 90.56 104 GLY A N 1
ATOM 749 C CA . GLY A 1 104 ? -14.381 4.415 9.279 1.00 90.56 104 GLY A CA 1
ATOM 750 C C . GLY A 1 104 ? -14.109 2.926 9.092 1.00 90.56 104 GLY A C 1
ATOM 751 O O . GLY A 1 104 ? -13.114 2.383 9.577 1.00 90.56 104 GLY A O 1
ATOM 752 N N . THR A 1 105 ? -15.031 2.255 8.402 1.00 90.31 105 THR A N 1
ATOM 753 C CA . THR A 1 105 ? -14.933 0.821 8.127 1.00 90.31 105 THR A CA 1
ATOM 754 C C . THR A 1 105 ? -14.047 0.568 6.911 1.00 90.31 105 THR A C 1
ATOM 756 O O . THR A 1 105 ? -14.325 1.045 5.812 1.00 90.31 105 THR A O 1
ATOM 759 N N . ILE A 1 106 ? -12.997 -0.229 7.110 1.00 94.38 106 ILE A N 1
ATOM 760 C CA . ILE A 1 106 ? -12.154 -0.739 6.027 1.00 94.38 106 ILE A CA 1
ATOM 761 C C . ILE A 1 106 ? -12.959 -1.759 5.220 1.00 94.38 106 ILE A C 1
ATOM 763 O O . ILE A 1 106 ? -13.425 -2.754 5.775 1.00 94.38 106 ILE A O 1
ATOM 767 N N . ALA A 1 107 ? -13.107 -1.513 3.921 1.00 92.50 107 ALA A N 1
ATOM 768 C CA . ALA A 1 107 ? -13.877 -2.366 3.022 1.00 92.50 107 ALA A CA 1
ATOM 769 C C . ALA A 1 107 ? -13.102 -3.638 2.653 1.00 92.50 107 ALA A C 1
ATOM 771 O O . ALA A 1 107 ? -13.651 -4.738 2.673 1.00 92.50 107 ALA A O 1
ATOM 772 N N . SER A 1 108 ? -11.811 -3.497 2.349 1.00 93.69 108 SER A N 1
ATOM 773 C CA . SER A 1 108 ? -10.931 -4.617 2.020 1.00 93.69 108 SER A CA 1
ATOM 774 C C . SER A 1 108 ? -9.474 -4.304 2.358 1.00 93.69 108 SER A C 1
ATOM 776 O O . SER A 1 108 ? -9.081 -3.148 2.536 1.00 93.69 108 SER A O 1
ATOM 778 N N . TYR A 1 109 ? -8.667 -5.355 2.496 1.00 95.06 109 TYR A N 1
ATOM 779 C CA . TYR A 1 109 ? -7.235 -5.240 2.747 1.00 95.06 109 TYR A CA 1
ATOM 780 C C . TYR A 1 109 ? -6.472 -6.398 2.108 1.00 95.06 109 TYR A C 1
ATOM 782 O O . TYR A 1 109 ? -7.029 -7.469 1.860 1.00 95.06 109 TYR A O 1
ATOM 790 N N . GLY A 1 110 ? -5.166 -6.210 1.941 1.00 95.19 110 GLY A N 1
ATOM 791 C CA . GLY A 1 110 ? -4.252 -7.280 1.564 1.00 95.19 110 GLY A CA 1
ATOM 792 C C . GLY A 1 110 ? -2.849 -7.053 2.103 1.00 95.19 110 GLY A C 1
ATOM 793 O O . GLY A 1 110 ? -2.466 -5.940 2.469 1.00 95.19 110 GLY A O 1
ATOM 794 N N . VAL A 1 111 ? -2.081 -8.138 2.184 1.00 96.06 111 VAL A N 1
ATOM 795 C CA . VAL A 1 111 ? -0.745 -8.150 2.790 1.00 96.06 111 VAL A CA 1
ATOM 796 C C . VAL A 1 111 ? 0.320 -8.148 1.698 1.00 96.06 111 VAL A C 1
ATOM 798 O O . VAL A 1 111 ? 0.462 -9.104 0.939 1.00 96.06 111 VAL A O 1
ATOM 801 N N . LEU A 1 112 ? 1.102 -7.073 1.652 1.00 95.44 112 LEU A N 1
ATOM 802 C CA . LEU A 1 112 ? 2.226 -6.894 0.731 1.00 95.44 112 LEU A CA 1
ATOM 803 C C . LEU A 1 112 ? 3.501 -7.528 1.292 1.00 95.44 112 LEU A C 1
ATOM 805 O O . LEU A 1 112 ? 4.245 -8.197 0.576 1.00 95.44 112 LEU A O 1
ATOM 809 N N . ARG A 1 113 ? 3.728 -7.370 2.598 1.00 95.56 113 ARG A N 1
ATOM 810 C CA . ARG A 1 113 ? 4.847 -7.965 3.334 1.00 95.56 113 ARG A CA 1
ATOM 811 C C . ARG A 1 113 ? 4.361 -8.436 4.696 1.00 95.56 113 ARG A C 1
ATOM 813 O O . ARG A 1 113 ? 3.642 -7.701 5.363 1.00 95.56 113 ARG A O 1
ATOM 820 N N . GLU A 1 114 ? 4.765 -9.637 5.087 1.00 92.88 114 GLU A N 1
ATOM 821 C CA . GLU A 1 114 ? 4.538 -10.145 6.445 1.00 92.88 114 GLU A CA 1
ATOM 822 C C . GLU A 1 114 ? 5.395 -9.368 7.472 1.00 92.88 114 GLU A C 1
ATOM 824 O O . GLU A 1 114 ? 6.321 -8.664 7.053 1.00 92.88 114 GLU A O 1
ATOM 829 N N . PRO A 1 115 ? 5.051 -9.423 8.773 1.00 87.12 115 PRO A N 1
ATOM 830 C CA . PRO A 1 115 ? 5.824 -8.796 9.847 1.00 87.12 115 PRO A CA 1
ATOM 831 C C . PRO A 1 115 ? 7.306 -9.178 9.877 1.00 87.12 115 PRO A C 1
ATOM 833 O O . PRO A 1 115 ? 7.626 -10.346 9.555 1.00 87.12 115 PRO A O 1
#

Mean predicted aligned error: 5.15 Å